Protein AF-A0A087SVL5-F1 (afdb_monomer_lite)

Foldseek 3Di:
DDPDDDDPDDDDDDDLVCLLVVVVVCVVVPVPQAEDEAEDQDDDPSVVSNCCNCVPVPVHHYHYDYVVCVVPPDPVNVVVSVCVSQVSSVHDPDDDDPVPDDPVNVDD

Radius of gyration: 16.78 Å; chains: 1; bounding box: 42×40×39 Å

Sequence (108 aa):
MPICGQPCFCKYATSADQVESMFRYLMNQFNDLQLIIVVLPGKTTVYAEVKRVGDTVLGIATQCVQAKNVNKTSPQTLSNLCLKINVKLGGINSILVPSIRAKVCNEP

InterPro domains:
  IPR003165 Piwi domain [PF02171] (35-103)
  IPR003165 Piwi domain [PS50822] (35-96)
  IPR012337 Ribonuclease H-like superfamily [SSF53098] (23-97)

Organism: Stegodyphus mimosarum (NCBI:txid407821)

Secondary structure (DSSP, 8-state):
----SS-S-------TTHHHHHHHHHHHH-TT---EEEEESSS-THHHHHHHIIIIII---EEEEEHHHHHS--HHHHHHHHHHHHHHTT-------GGG--GGGG--

pLDDT: mean 90.42, std 9.47, range [52.84, 97.19]

Structure (mmCIF, N/CA/C/O backbone):
data_AF-A0A087SVL5-F1
#
_entry.id   AF-A0A087SVL5-F1
#
loop_
_atom_site.group_PDB
_atom_site.id
_atom_site.type_symbol
_atom_site.label_atom_id
_atom_site.label_alt_id
_atom_site.label_comp_id
_atom_site.label_asym_id
_atom_site.label_entity_id
_atom_site.label_seq_id
_atom_site.pdbx_PDB_ins_code
_atom_site.Cartn_x
_atom_site.Cartn_y
_atom_site.Cartn_z
_atom_site.occupancy
_atom_site.B_iso_or_equiv
_atom_site.auth_seq_id
_atom_site.auth_comp_id
_atom_site.auth_asym_id
_atom_site.auth_atom_id
_atom_site.pdbx_PDB_model_num
ATOM 1 N N . MET A 1 1 ? 0.770 -4.704 -13.762 1.00 52.84 1 MET A N 1
ATOM 2 C CA . MET A 1 1 ? -0.533 -4.014 -13.863 1.00 52.84 1 MET A CA 1
ATOM 3 C C . MET A 1 1 ? -0.304 -2.558 -13.470 1.00 52.84 1 MET A C 1
ATOM 5 O O . MET A 1 1 ? 0.285 -2.353 -12.413 1.00 52.84 1 MET A O 1
ATOM 9 N N . PRO A 1 2 ? -0.608 -1.564 -14.321 1.00 61.53 2 PRO A N 1
ATOM 10 C CA . PRO A 1 2 ? -0.413 -0.161 -13.959 1.00 61.53 2 PRO A CA 1
ATOM 11 C C . PRO A 1 2 ? -1.401 0.250 -12.858 1.00 61.53 2 PRO A C 1
ATOM 13 O O . PRO A 1 2 ? -2.555 -0.169 -12.876 1.00 61.53 2 PRO A O 1
ATOM 16 N N . ILE A 1 3 ? -0.949 1.069 -11.903 1.00 67.38 3 ILE A N 1
ATOM 17 C CA . ILE A 1 3 ? -1.845 1.724 -10.942 1.00 67.38 3 ILE A CA 1
ATOM 18 C C . ILE A 1 3 ? -2.613 2.788 -11.728 1.00 67.38 3 ILE A C 1
ATOM 20 O O . ILE A 1 3 ? -2.031 3.793 -12.139 1.00 67.38 3 ILE A O 1
ATOM 24 N N . CYS A 1 4 ? -3.896 2.546 -11.981 1.00 63.06 4 CYS A N 1
ATOM 25 C CA . CYS A 1 4 ? -4.747 3.438 -12.759 1.00 63.06 4 CYS A CA 1
ATOM 26 C C . CYS A 1 4 ? -5.833 4.048 -11.870 1.00 63.06 4 CYS A C 1
ATOM 28 O O . CYS A 1 4 ? -6.600 3.325 -11.244 1.00 63.06 4 CYS A O 1
ATOM 30 N N . GLY A 1 5 ? -5.930 5.379 -11.872 1.00 82.38 5 GLY A N 1
ATOM 31 C CA . GLY A 1 5 ? -7.038 6.109 -11.255 1.00 82.38 5 GLY A CA 1
ATOM 32 C C . GLY A 1 5 ? -6.773 6.652 -9.849 1.00 82.38 5 GLY A C 1
ATOM 33 O O . GLY A 1 5 ? -5.651 6.659 -9.345 1.00 82.38 5 GLY A O 1
ATOM 34 N N . GLN A 1 6 ? -7.842 7.183 -9.256 1.00 88.12 6 GLN A N 1
ATOM 35 C CA . GLN A 1 6 ? -7.884 7.680 -7.879 1.00 88.12 6 GLN A CA 1
ATOM 36 C C . GLN A 1 6 ? -8.018 6.507 -6.892 1.00 88.12 6 GLN A C 1
ATOM 38 O O . GLN A 1 6 ? -8.502 5.442 -7.282 1.00 88.12 6 GLN A O 1
ATOM 43 N N . PRO A 1 7 ? -7.627 6.671 -5.614 1.00 92.56 7 PRO A N 1
ATOM 44 C CA . PRO A 1 7 ? -7.867 5.640 -4.613 1.00 92.56 7 PRO A CA 1
ATOM 45 C C . PRO A 1 7 ? -9.370 5.371 -4.463 1.00 92.56 7 PRO A C 1
ATOM 47 O O . PRO A 1 7 ? -10.171 6.302 -4.404 1.00 92.56 7 PRO A O 1
ATOM 50 N N . CYS A 1 8 ? -9.749 4.098 -4.335 1.00 92.69 8 CYS A N 1
ATOM 51 C CA . CYS A 1 8 ? -11.133 3.696 -4.063 1.00 92.69 8 CYS A CA 1
ATOM 52 C C . CYS A 1 8 ? -11.623 4.130 -2.668 1.00 92.69 8 CYS A C 1
ATOM 54 O O . CYS A 1 8 ? -12.826 4.207 -2.428 1.00 92.69 8 CYS A O 1
ATOM 56 N N . PHE A 1 9 ? -10.699 4.442 -1.753 1.00 94.81 9 PHE A N 1
ATOM 57 C CA . PHE A 1 9 ? -10.995 4.917 -0.407 1.00 94.81 9 PHE A CA 1
ATOM 58 C C . PHE A 1 9 ? -9.870 5.808 0.134 1.00 94.81 9 PHE A C 1
ATOM 60 O O . PHE A 1 9 ? -8.689 5.500 -0.024 1.00 94.81 9 PHE A O 1
ATOM 67 N N . CYS A 1 10 ? -10.230 6.891 0.829 1.00 94.94 10 CYS A N 1
ATOM 68 C CA . CYS A 1 10 ? -9.288 7.758 1.537 1.00 94.94 10 CYS A CA 1
ATOM 69 C C . CYS A 1 10 ? -9.937 8.300 2.817 1.00 94.94 10 CYS A C 1
ATOM 71 O O . CYS A 1 10 ? -10.988 8.938 2.760 1.00 94.94 10 CYS A O 1
ATOM 73 N N . LYS A 1 11 ? -9.327 8.041 3.981 1.00 95.00 11 LYS A N 1
ATOM 74 C CA . LYS A 1 11 ? -9.835 8.501 5.280 1.00 95.00 11 LYS A CA 1
ATOM 75 C C . LYS A 1 11 ? -8.694 8.725 6.267 1.00 95.00 11 LYS A C 1
ATOM 77 O O . LYS A 1 11 ? -7.685 8.024 6.229 1.00 95.00 11 LYS A O 1
ATOM 82 N N . TYR A 1 12 ? -8.881 9.684 7.168 1.00 93.25 12 TYR A N 1
ATOM 83 C CA . TYR A 1 12 ? -7.990 9.887 8.305 1.00 93.25 12 TYR A CA 1
ATOM 84 C C . TYR A 1 12 ? -8.313 8.901 9.433 1.00 93.25 12 TYR A C 1
ATOM 86 O O . TYR A 1 12 ? -9.479 8.616 9.708 1.00 93.25 12 TYR A O 1
ATOM 94 N N . ALA A 1 13 ? -7.268 8.417 10.096 1.00 89.69 13 ALA A N 1
ATOM 95 C CA . ALA A 1 13 ? -7.339 7.596 11.300 1.00 89.69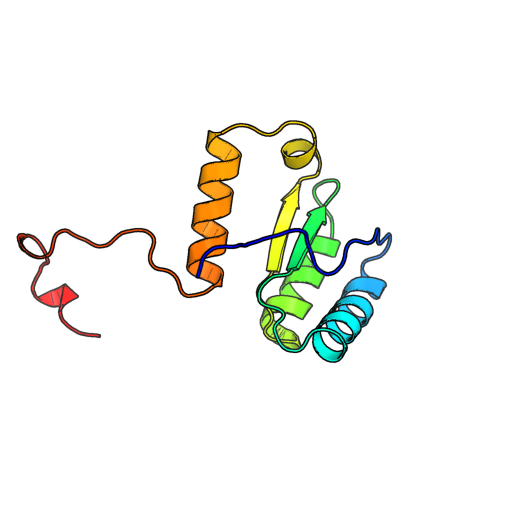 13 ALA A CA 1
ATOM 96 C C . ALA A 1 13 ? -6.417 8.200 12.363 1.00 89.69 13 ALA A C 1
ATOM 98 O O . ALA A 1 13 ? -5.384 8.784 12.024 1.00 89.69 13 ALA A O 1
ATOM 99 N N . THR A 1 14 ? -6.791 8.077 13.634 1.00 83.62 14 THR A N 1
ATOM 100 C CA . THR A 1 14 ? -6.080 8.736 14.743 1.00 83.62 14 THR A CA 1
ATOM 101 C C . THR A 1 14 ? -5.436 7.759 15.720 1.00 83.62 14 THR A C 1
ATOM 103 O O . THR A 1 14 ? -4.461 8.136 16.369 1.00 83.62 14 THR A O 1
ATOM 106 N N . SER A 1 15 ? -5.917 6.515 15.810 1.00 82.25 15 SER A N 1
ATOM 107 C CA . SER A 1 15 ? -5.400 5.513 16.751 1.00 82.25 15 SER A CA 1
ATOM 108 C C . SER A 1 15 ? -4.969 4.212 16.070 1.00 82.25 15 SER A C 1
ATOM 110 O O . SER A 1 15 ? -5.471 3.840 15.009 1.00 82.25 15 SER A O 1
ATOM 112 N N . ALA A 1 16 ? -4.022 3.507 16.701 1.00 86.00 16 ALA A N 1
ATOM 113 C CA . ALA A 1 16 ? -3.555 2.199 16.241 1.00 86.00 16 ALA A CA 1
ATOM 114 C C . ALA A 1 16 ? -4.674 1.144 16.283 1.00 86.00 16 ALA A C 1
ATOM 116 O O . ALA A 1 16 ? -4.761 0.309 15.389 1.00 86.00 16 ALA A O 1
ATOM 117 N N . ASP A 1 17 ? -5.582 1.247 17.257 1.00 90.12 17 ASP A N 1
ATOM 118 C CA . ASP A 1 17 ? -6.687 0.300 17.459 1.00 90.12 17 ASP A CA 1
ATOM 119 C C . ASP A 1 17 ? -7.674 0.274 16.277 1.00 90.12 17 ASP A C 1
ATOM 121 O O . ASP A 1 17 ? -8.394 -0.699 16.057 1.00 90.12 17 ASP A O 1
ATOM 125 N N . GLN A 1 18 ? -7.700 1.341 15.471 1.00 91.12 18 GLN A N 1
ATOM 126 C CA . GLN A 1 18 ? -8.552 1.440 14.285 1.00 91.12 18 GLN A CA 1
ATOM 127 C C . GLN A 1 18 ? -7.978 0.716 13.061 1.00 91.12 18 GLN A C 1
ATOM 129 O O . GLN A 1 18 ? -8.723 0.479 12.111 1.00 91.12 18 GLN A O 1
ATOM 134 N N . VAL A 1 19 ? -6.686 0.367 13.055 1.00 93.56 19 VAL A N 1
ATOM 135 C CA . VAL A 1 19 ? -5.999 -0.184 11.874 1.00 93.56 19 VAL A CA 1
ATOM 136 C C . VAL A 1 19 ? -6.636 -1.497 11.430 1.00 93.56 19 VAL A C 1
ATOM 138 O O . VAL A 1 19 ? -7.020 -1.628 10.268 1.00 93.56 19 VAL A O 1
ATOM 141 N N . GLU A 1 20 ? -6.807 -2.446 12.353 1.00 94.81 20 GLU A N 1
ATOM 142 C CA . GLU A 1 20 ? -7.372 -3.758 12.025 1.00 94.81 20 GLU A CA 1
ATOM 143 C C . GLU A 1 20 ? -8.818 -3.649 11.535 1.00 94.81 20 GLU A C 1
ATOM 145 O O . GLU A 1 20 ? -9.163 -4.181 10.479 1.00 94.81 20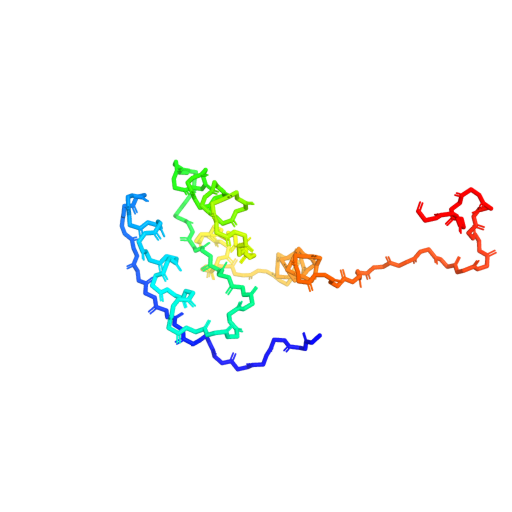 GLU A O 1
ATOM 150 N N . SER A 1 21 ? -9.646 -2.895 12.259 1.00 95.06 21 SER A N 1
ATOM 151 C CA . SER A 1 21 ? -11.050 -2.680 11.895 1.00 95.06 21 SER A CA 1
ATOM 152 C C . SER A 1 21 ? -11.184 -2.027 10.516 1.00 95.06 21 SER A C 1
ATOM 154 O O . SER A 1 21 ? -12.016 -2.438 9.707 1.00 95.06 21 SER A O 1
ATOM 156 N N . MET A 1 22 ? -10.335 -1.038 10.215 1.00 95.62 22 MET A N 1
ATOM 157 C CA . MET A 1 22 ? -10.336 -0.352 8.925 1.00 95.62 22 MET A CA 1
ATOM 158 C C . MET A 1 22 ? -9.890 -1.274 7.792 1.00 95.62 22 MET A C 1
ATOM 160 O O . MET A 1 22 ? -10.521 -1.281 6.741 1.00 95.62 22 MET A O 1
ATOM 164 N N . PHE A 1 23 ? -8.847 -2.080 7.987 1.00 96.25 23 PHE A N 1
ATOM 165 C CA . PHE A 1 23 ? -8.375 -2.982 6.937 1.00 96.25 23 PHE A CA 1
ATOM 166 C C . PHE A 1 23 ? -9.391 -4.086 6.642 1.00 96.25 23 PHE A C 1
ATOM 168 O O . PHE A 1 23 ? -9.647 -4.372 5.475 1.00 96.25 23 PHE A O 1
ATOM 175 N N . ARG A 1 24 ? -10.032 -4.648 7.675 1.00 96.06 24 ARG A N 1
ATOM 176 C CA . ARG A 1 24 ? -11.127 -5.615 7.501 1.00 96.06 24 ARG A CA 1
ATOM 177 C C . ARG A 1 24 ? -12.289 -5.014 6.716 1.00 96.06 24 ARG A C 1
ATOM 179 O O . ARG A 1 24 ? -12.800 -5.651 5.803 1.00 96.06 24 ARG A O 1
ATOM 186 N N . TYR A 1 25 ? -12.676 -3.778 7.037 1.00 96.25 25 TYR A N 1
ATOM 187 C CA . TYR A 1 25 ? -13.688 -3.056 6.269 1.00 96.25 25 TYR A CA 1
ATOM 188 C C . TYR A 1 25 ? -13.276 -2.907 4.798 1.00 96.25 25 TYR A C 1
ATOM 190 O O . TYR A 1 25 ? -14.059 -3.245 3.916 1.00 96.25 25 TYR A O 1
ATOM 198 N N . LEU A 1 26 ? -12.043 -2.469 4.525 1.00 96.06 26 LEU A N 1
ATOM 199 C CA . LEU A 1 26 ? -11.553 -2.291 3.157 1.00 96.06 26 LEU A CA 1
ATOM 200 C C . LEU A 1 26 ? -11.570 -3.595 2.356 1.00 96.06 26 LEU A C 1
ATOM 202 O O . LEU A 1 26 ? -12.052 -3.597 1.230 1.00 96.06 26 LEU A O 1
ATOM 206 N N . MET A 1 27 ? -11.105 -4.701 2.937 1.00 94.19 27 MET A N 1
ATOM 207 C CA . MET A 1 27 ? -11.104 -6.000 2.255 1.00 94.19 27 MET A CA 1
ATOM 208 C C . MET A 1 27 ? -12.511 -6.539 1.992 1.00 94.19 27 MET A C 1
ATOM 210 O O . MET A 1 27 ? -12.736 -7.166 0.965 1.00 94.19 27 MET A O 1
ATOM 214 N N . ASN A 1 28 ? -13.464 -6.273 2.888 1.00 95.31 28 ASN A N 1
ATOM 215 C CA . ASN A 1 28 ? -14.850 -6.706 2.706 1.00 95.31 28 ASN A CA 1
ATOM 216 C C . ASN A 1 28 ? -15.623 -5.839 1.703 1.00 95.31 28 ASN A C 1
ATOM 218 O O . ASN A 1 28 ? -16.616 -6.293 1.144 1.00 95.31 28 ASN A O 1
ATOM 222 N N . GLN A 1 29 ? -15.244 -4.570 1.535 1.00 96.44 29 GLN A N 1
ATOM 223 C CA . GLN A 1 29 ? -15.920 -3.651 0.614 1.00 96.44 29 GLN A CA 1
ATOM 224 C C . GLN A 1 29 ? -15.304 -3.644 -0.786 1.00 96.44 29 GLN A C 1
ATOM 226 O O . GLN A 1 29 ? -16.015 -3.409 -1.760 1.00 96.44 29 GLN A O 1
ATOM 231 N N . PHE A 1 30 ? -13.997 -3.884 -0.895 1.00 94.50 30 PHE A N 1
ATOM 232 C CA . PHE A 1 30 ? -13.252 -3.800 -2.147 1.00 94.50 30 PHE A CA 1
ATOM 233 C C . PHE A 1 30 ? -12.580 -5.144 -2.447 1.00 94.50 30 PHE A C 1
ATOM 235 O O . PHE A 1 30 ? -11.450 -5.389 -2.031 1.00 94.50 30 PHE A O 1
ATOM 242 N N . ASN A 1 31 ? -13.271 -6.002 -3.203 1.00 89.88 31 ASN A N 1
ATOM 243 C CA . ASN A 1 31 ? -12.797 -7.355 -3.532 1.00 89.88 31 ASN A CA 1
ATOM 244 C C . ASN A 1 31 ? -11.482 -7.366 -4.332 1.00 89.88 31 ASN A C 1
ATOM 246 O O . ASN A 1 31 ? -10.678 -8.279 -4.173 1.00 89.88 31 ASN A O 1
ATOM 250 N N . ASP A 1 32 ? -11.239 -6.334 -5.144 1.00 90.31 32 ASP A N 1
ATOM 251 C CA . ASP A 1 32 ? -10.030 -6.190 -5.966 1.00 90.31 32 ASP A CA 1
ATOM 252 C C . ASP A 1 32 ? -8.976 -5.277 -5.311 1.00 90.31 32 ASP A C 1
ATOM 254 O O . ASP A 1 32 ? -8.164 -4.646 -5.991 1.00 90.31 32 ASP A O 1
ATOM 258 N N . LEU A 1 33 ? -8.996 -5.139 -3.980 1.00 93.19 33 LEU A N 1
ATOM 259 C CA . LEU A 1 33 ? -8.031 -4.304 -3.269 1.00 93.19 33 LEU A CA 1
ATOM 260 C C . LEU A 1 33 ? -6.616 -4.883 -3.389 1.00 93.19 33 LEU A C 1
ATOM 262 O O . LEU A 1 33 ? -6.311 -5.943 -2.853 1.00 93.19 33 LEU A O 1
ATOM 266 N N . GLN A 1 34 ? -5.726 -4.139 -4.044 1.00 93.31 34 GLN A N 1
ATOM 267 C CA . GLN A 1 34 ? -4.343 -4.576 -4.266 1.00 93.31 34 GLN A CA 1
ATOM 268 C C . GLN A 1 34 ? -3.353 -3.986 -3.261 1.00 93.31 34 GLN A C 1
ATOM 270 O O . GLN A 1 34 ? -2.347 -4.612 -2.946 1.00 93.31 34 GLN A O 1
ATOM 275 N N . LEU A 1 35 ? -3.589 -2.759 -2.791 1.00 95.00 35 LEU A N 1
ATOM 276 C CA . LEU A 1 35 ? -2.617 -2.008 -2.001 1.00 95.00 35 LEU A CA 1
ATOM 277 C C . LEU A 1 35 ? -3.306 -1.045 -1.039 1.00 95.00 35 LEU A C 1
ATOM 279 O O . LEU A 1 35 ? -4.183 -0.283 -1.437 1.00 95.00 35 LEU A O 1
ATOM 283 N N . ILE A 1 36 ? -2.810 -0.992 0.196 1.00 96.31 36 ILE A N 1
ATOM 284 C CA . ILE A 1 36 ? -3.151 0.055 1.160 1.00 96.31 36 ILE A CA 1
ATOM 285 C C . ILE A 1 36 ? -1.932 0.956 1.374 1.00 96.31 36 ILE A C 1
ATOM 287 O O . ILE A 1 36 ? -0.875 0.504 1.828 1.00 96.31 36 ILE A O 1
ATOM 291 N N . ILE A 1 37 ? -2.069 2.249 1.076 1.00 96.06 37 ILE A N 1
ATOM 292 C CA . ILE A 1 37 ? -1.043 3.255 1.379 1.00 96.06 37 ILE A CA 1
ATOM 293 C C . ILE A 1 37 ? -1.381 3.916 2.713 1.00 96.06 37 ILE A C 1
ATOM 295 O O . ILE A 1 37 ? -2.457 4.485 2.871 1.00 96.06 37 ILE A O 1
ATOM 299 N N . VAL A 1 38 ? -0.448 3.872 3.665 1.00 96.38 38 VAL A N 1
ATOM 300 C CA . VAL A 1 38 ? -0.638 4.454 5.001 1.00 96.38 38 VAL A CA 1
ATOM 301 C C . VAL A 1 38 ? 0.300 5.636 5.196 1.00 96.38 38 VAL A C 1
ATOM 303 O O . VAL A 1 38 ? 1.523 5.486 5.153 1.00 96.38 38 VAL A O 1
ATOM 306 N N . VAL A 1 39 ? -0.261 6.818 5.444 1.00 96.06 39 VAL A N 1
ATOM 307 C CA . VAL A 1 39 ? 0.521 8.021 5.747 1.00 96.06 39 VAL A CA 1
ATOM 308 C C . VAL A 1 39 ? 0.712 8.136 7.255 1.00 96.06 39 VAL A C 1
ATOM 310 O O . VAL A 1 39 ? -0.253 8.203 8.009 1.00 96.06 39 VAL A O 1
ATOM 313 N N . LEU A 1 40 ? 1.966 8.164 7.701 1.00 95.00 40 LEU A N 1
ATOM 314 C CA . LEU A 1 40 ? 2.331 8.225 9.116 1.00 95.00 40 LEU A CA 1
ATOM 315 C C . LEU A 1 40 ? 2.932 9.592 9.461 1.00 95.00 40 LEU A C 1
ATOM 317 O O . LEU A 1 40 ? 3.798 10.066 8.722 1.00 95.00 40 LEU A O 1
ATOM 321 N N . PRO A 1 41 ? 2.579 10.211 10.602 1.00 93.19 41 PRO A N 1
ATOM 322 C CA . PRO A 1 41 ? 3.104 11.528 10.975 1.00 93.19 41 PRO A CA 1
ATOM 323 C C . PRO A 1 41 ? 4.607 11.506 11.314 1.00 93.19 41 PRO A C 1
ATOM 325 O O . PRO A 1 41 ? 5.271 12.537 11.265 1.00 93.19 41 PRO A O 1
ATOM 328 N N . GLY A 1 42 ? 5.176 10.334 11.612 1.00 91.06 42 GLY A N 1
ATOM 329 C CA . GLY A 1 42 ? 6.583 10.175 11.974 1.00 91.06 42 GLY A CA 1
ATOM 330 C C . GLY A 1 42 ? 6.892 8.765 12.475 1.00 91.06 42 GLY A C 1
ATOM 331 O O . GLY A 1 42 ? 6.290 7.791 12.016 1.00 91.06 42 GLY A O 1
ATOM 332 N N . LYS A 1 43 ? 7.829 8.649 13.426 1.00 86.88 43 LYS A N 1
ATOM 333 C CA . LYS A 1 43 ? 8.061 7.397 14.163 1.00 86.88 43 LYS A CA 1
ATOM 334 C C . LYS A 1 43 ? 6.891 7.179 15.124 1.00 86.88 43 LYS A C 1
ATOM 336 O O . LYS A 1 43 ? 6.691 7.981 16.026 1.00 86.88 43 LYS A O 1
ATOM 341 N N . THR A 1 44 ? 6.112 6.127 14.899 1.00 88.88 44 THR A N 1
ATOM 342 C CA . THR A 1 44 ? 4.915 5.808 15.689 1.00 88.88 44 THR A CA 1
ATOM 343 C C . THR A 1 44 ? 4.802 4.299 15.875 1.00 88.88 44 THR A C 1
ATOM 345 O O . THR A 1 44 ? 5.286 3.533 15.037 1.00 88.88 44 THR A O 1
ATOM 348 N N . THR A 1 45 ? 4.129 3.872 16.942 1.00 87.88 45 THR A N 1
ATOM 349 C CA . THR A 1 45 ? 3.772 2.461 17.172 1.00 87.88 45 THR A CA 1
ATOM 350 C C . THR A 1 45 ? 2.785 1.936 16.125 1.00 87.88 45 THR A C 1
ATOM 352 O O . THR A 1 45 ? 2.801 0.748 15.816 1.00 87.88 45 THR A O 1
ATOM 355 N N . VAL A 1 46 ? 2.013 2.827 15.488 1.00 92.62 46 VAL A N 1
ATOM 356 C CA . VAL A 1 46 ? 1.073 2.509 14.397 1.00 92.62 46 VAL A CA 1
ATOM 357 C C . VAL A 1 46 ? 1.765 1.787 13.238 1.00 92.62 46 VAL A C 1
ATOM 359 O O . VAL A 1 46 ? 1.164 0.918 12.618 1.00 92.62 46 VAL A O 1
ATOM 362 N N . TYR A 1 47 ? 3.039 2.088 12.954 1.00 94.06 47 TYR A N 1
ATOM 363 C CA . TYR A 1 47 ? 3.780 1.379 11.905 1.00 94.06 47 TYR A CA 1
ATOM 364 C C . TYR A 1 47 ? 3.849 -0.131 12.162 1.00 94.06 47 TYR A C 1
ATOM 366 O O . TYR A 1 47 ? 3.630 -0.915 11.239 1.00 94.06 47 TYR A O 1
ATOM 374 N N . ALA A 1 48 ? 4.154 -0.528 13.401 1.00 94.06 48 ALA A N 1
ATOM 375 C CA . ALA A 1 48 ? 4.257 -1.934 13.771 1.00 94.06 48 ALA A CA 1
ATOM 376 C C . ALA A 1 48 ? 2.898 -2.627 13.644 1.00 94.06 48 ALA A C 1
ATOM 378 O O . ALA A 1 48 ? 2.825 -3.730 13.112 1.00 94.06 48 ALA A O 1
ATOM 379 N N . GLU A 1 49 ? 1.826 -1.941 14.038 1.00 95.06 49 GLU A N 1
ATOM 380 C CA . GLU A 1 49 ? 0.471 -2.480 13.954 1.00 95.06 49 GLU A CA 1
ATOM 381 C C . GLU A 1 49 ? -0.009 -2.639 12.507 1.00 95.06 49 GLU A C 1
ATOM 383 O O . GLU A 1 49 ? -0.508 -3.695 12.132 1.00 95.06 49 GLU A O 1
ATOM 388 N N . VAL A 1 50 ? 0.242 -1.649 11.645 1.00 95.94 50 VAL A N 1
ATOM 389 C CA . VAL A 1 50 ? -0.028 -1.746 10.199 1.00 95.94 50 VAL A CA 1
ATOM 390 C C . VAL A 1 50 ? 0.706 -2.928 9.577 1.00 95.94 50 VAL A C 1
ATOM 392 O O . VAL A 1 50 ? 0.143 -3.641 8.749 1.00 95.94 50 VAL A O 1
ATOM 395 N N . LYS A 1 51 ? 1.967 -3.134 9.967 1.00 95.25 51 LYS A N 1
ATOM 396 C CA . LYS A 1 51 ? 2.792 -4.234 9.467 1.00 95.25 51 LYS A CA 1
ATOM 397 C C . LYS A 1 51 ? 2.295 -5.586 9.966 1.00 95.25 51 LYS A C 1
ATOM 399 O O . LYS A 1 51 ? 2.161 -6.494 9.158 1.00 95.25 51 LYS A O 1
ATOM 404 N N . ARG A 1 52 ? 1.950 -5.697 11.25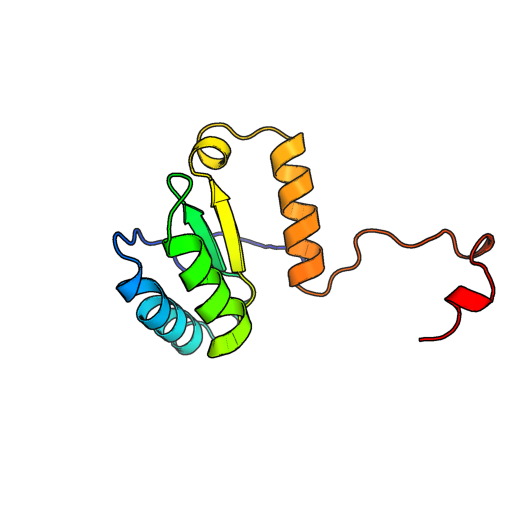0 1.00 95.94 52 ARG A N 1
ATOM 405 C CA . ARG A 1 52 ? 1.339 -6.895 11.835 1.00 95.94 52 ARG A CA 1
ATOM 406 C C . ARG A 1 52 ? 0.034 -7.238 11.114 1.00 95.94 52 ARG A C 1
ATOM 408 O O . ARG A 1 52 ? -0.093 -8.307 10.537 1.00 95.94 52 ARG A O 1
ATOM 415 N N . VAL A 1 53 ? -0.921 -6.313 11.079 1.00 96.38 53 VAL A N 1
ATOM 416 C CA . VAL A 1 53 ? -2.238 -6.562 10.480 1.00 96.38 53 VAL A CA 1
ATOM 417 C C . VAL A 1 53 ? -2.129 -6.868 8.984 1.00 96.38 53 VAL A C 1
ATOM 419 O O . VAL A 1 53 ? -2.722 -7.837 8.515 1.00 96.38 53 VAL A O 1
ATOM 422 N N . GLY A 1 54 ? -1.369 -6.063 8.239 1.00 96.06 54 GLY A N 1
ATOM 423 C CA . GLY A 1 54 ? -1.216 -6.226 6.795 1.00 96.06 54 GLY A CA 1
ATOM 424 C C . GLY A 1 54 ? -0.478 -7.506 6.418 1.00 96.06 54 GLY A C 1
ATOM 425 O O . GLY A 1 54 ? -1.002 -8.301 5.644 1.00 96.06 54 GLY A O 1
ATOM 426 N N . ASP A 1 55 ? 0.708 -7.722 6.988 1.00 95.12 55 ASP A N 1
ATOM 427 C CA . ASP A 1 55 ? 1.610 -8.783 6.539 1.00 95.12 55 ASP A CA 1
ATOM 428 C C . ASP A 1 55 ? 1.285 -10.143 7.202 1.00 95.12 55 ASP A C 1
ATOM 430 O O . ASP A 1 55 ? 1.563 -11.175 6.598 1.00 95.12 55 ASP A O 1
ATOM 434 N N . THR A 1 56 ? 0.687 -10.178 8.409 1.00 95.56 56 THR A N 1
ATOM 435 C CA . THR A 1 56 ? 0.426 -11.443 9.135 1.00 95.56 56 THR A CA 1
ATOM 436 C C . THR A 1 56 ? -1.045 -11.783 9.353 1.00 95.56 56 THR A C 1
ATOM 438 O O . THR A 1 56 ? -1.401 -12.953 9.259 1.00 95.56 56 THR A O 1
ATOM 441 N N . VAL A 1 57 ? -1.914 -10.811 9.652 1.00 94.69 57 VAL A N 1
ATOM 442 C CA . VAL A 1 57 ? -3.319 -11.107 10.008 1.00 94.69 57 VAL A CA 1
ATOM 443 C C . VAL A 1 57 ? -4.205 -11.244 8.773 1.00 94.69 57 VAL A C 1
ATOM 445 O O . VAL A 1 57 ? -5.043 -12.140 8.715 1.00 94.69 57 VAL A O 1
ATOM 448 N N . LEU A 1 58 ? -4.056 -10.330 7.812 1.00 94.38 58 LEU A N 1
ATOM 449 C CA . LEU A 1 58 ? -4.962 -10.203 6.669 1.00 94.38 58 LEU A CA 1
ATOM 450 C C . LEU A 1 58 ? -4.306 -10.528 5.322 1.00 94.38 58 LEU A C 1
ATOM 452 O O . LEU A 1 58 ? -5.016 -10.790 4.357 1.00 94.38 58 LEU A O 1
ATOM 456 N N . GLY A 1 59 ? -2.973 -10.511 5.245 1.00 93.81 59 GLY A N 1
ATOM 457 C CA . GLY A 1 59 ? -2.238 -10.828 4.019 1.00 93.81 59 GLY A CA 1
ATOM 458 C C . GLY A 1 59 ? -2.432 -9.805 2.893 1.00 93.81 59 GLY A C 1
ATOM 459 O O . GLY A 1 59 ? -2.403 -10.175 1.723 1.00 93.81 59 GLY A O 1
ATOM 460 N N . ILE A 1 60 ? -2.642 -8.527 3.227 1.00 95.00 60 ILE A N 1
ATOM 461 C CA . ILE A 1 60 ? -2.834 -7.441 2.256 1.00 95.00 60 ILE A CA 1
ATOM 462 C C . ILE A 1 60 ? -1.569 -6.589 2.129 1.00 95.00 60 ILE A C 1
ATOM 464 O O . ILE A 1 60 ? -0.952 -6.191 3.122 1.00 95.00 60 ILE A O 1
ATOM 468 N N . ALA A 1 61 ? -1.184 -6.254 0.895 1.00 95.50 61 ALA A N 1
ATOM 469 C CA . ALA A 1 61 ? -0.004 -5.437 0.657 1.00 95.50 61 ALA A CA 1
ATOM 470 C C . ALA A 1 61 ? -0.184 -4.021 1.231 1.00 95.50 61 ALA A C 1
ATOM 472 O O . ALA A 1 61 ? -1.127 -3.295 0.910 1.00 95.50 61 ALA A O 1
ATOM 473 N N . THR A 1 62 ? 0.775 -3.595 2.056 1.00 97.19 62 THR A N 1
ATOM 474 C CA . THR A 1 62 ? 0.766 -2.274 2.702 1.00 97.19 62 THR A CA 1
ATOM 475 C C . THR A 1 62 ? 2.022 -1.472 2.380 1.00 97.19 62 THR A C 1
ATOM 477 O O . THR A 1 62 ? 3.154 -1.962 2.497 1.00 97.19 62 THR A O 1
ATOM 480 N N . GLN A 1 63 ? 1.865 -0.192 2.042 1.00 96.75 63 GLN A N 1
ATOM 481 C CA . GLN A 1 63 ? 2.967 0.745 1.824 1.00 96.75 63 GLN A CA 1
ATOM 482 C C . GLN A 1 63 ? 2.848 1.975 2.728 1.00 96.75 63 GLN A C 1
ATOM 484 O O . GLN A 1 63 ? 2.060 2.881 2.480 1.00 96.75 63 GLN A O 1
ATOM 489 N N . CYS A 1 64 ? 3.697 2.045 3.753 1.00 96.12 64 CYS A N 1
ATOM 490 C CA . CYS A 1 64 ? 3.754 3.204 4.640 1.00 96.12 64 CYS A CA 1
ATOM 491 C C . CYS A 1 64 ? 4.612 4.330 4.039 1.00 96.12 64 CYS A C 1
ATOM 493 O O . CYS A 1 64 ? 5.681 4.069 3.477 1.00 96.12 64 CYS A O 1
ATOM 495 N N . VAL A 1 65 ? 4.189 5.582 4.203 1.00 96.31 65 VAL A N 1
ATOM 496 C CA . VAL A 1 65 ? 4.928 6.786 3.794 1.00 96.31 65 VAL A CA 1
ATOM 497 C C . VAL A 1 65 ? 4.900 7.794 4.938 1.00 96.31 65 VAL A C 1
ATOM 499 O O . VAL A 1 65 ? 3.881 7.972 5.596 1.00 96.31 65 VAL A O 1
ATOM 502 N N . GLN A 1 66 ? 6.022 8.461 5.208 1.00 95.25 66 GLN A N 1
ATOM 503 C CA . GLN A 1 66 ? 6.044 9.532 6.207 1.00 95.25 66 GLN A CA 1
ATOM 504 C C . GLN A 1 66 ? 5.372 10.788 5.648 1.00 95.25 66 GLN A C 1
ATOM 506 O O . GLN A 1 66 ? 5.670 11.182 4.523 1.00 95.25 66 GLN A O 1
ATOM 511 N N . ALA A 1 67 ? 4.552 11.463 6.453 1.00 95.19 67 ALA A N 1
ATOM 512 C CA . ALA A 1 67 ? 3.831 12.679 6.078 1.00 95.19 67 ALA A CA 1
ATOM 513 C C . ALA A 1 67 ? 4.767 13.756 5.510 1.00 95.19 67 ALA A C 1
ATOM 515 O O . ALA A 1 67 ? 4.444 14.393 4.516 1.00 95.19 67 ALA A O 1
ATOM 516 N N . LYS A 1 68 ? 5.988 13.881 6.046 1.00 95.44 68 LYS A N 1
ATOM 517 C CA . LYS A 1 68 ? 7.012 14.795 5.513 1.00 95.44 68 LYS A CA 1
ATOM 518 C C . LYS A 1 68 ? 7.350 14.541 4.030 1.00 95.44 68 LYS A C 1
ATOM 520 O O . LYS A 1 68 ? 7.568 15.490 3.288 1.00 95.44 68 LYS A O 1
ATOM 525 N N . ASN A 1 69 ? 7.351 13.275 3.601 1.00 94.56 69 ASN A N 1
ATOM 526 C CA . ASN A 1 69 ? 7.641 12.867 2.223 1.00 94.56 69 ASN A CA 1
ATOM 527 C C . ASN A 1 69 ? 6.410 12.992 1.312 1.00 94.56 69 ASN A C 1
ATOM 529 O O . ASN A 1 69 ? 6.570 13.025 0.097 1.00 94.56 69 ASN A O 1
ATOM 533 N N . VAL A 1 70 ? 5.205 13.036 1.891 1.00 94.25 70 VAL A N 1
ATOM 534 C CA . VAL A 1 70 ? 3.953 13.323 1.172 1.00 94.25 70 VAL A CA 1
ATOM 535 C C . VAL A 1 70 ? 3.809 14.827 0.953 1.00 94.25 70 VAL A C 1
ATOM 537 O O . VAL A 1 70 ? 3.518 15.261 -0.152 1.00 94.25 70 VAL A O 1
ATOM 540 N N . ASN A 1 71 ? 4.085 15.626 1.986 1.00 94.38 71 ASN A N 1
ATOM 541 C CA . ASN A 1 71 ? 3.990 17.085 1.927 1.00 94.38 71 ASN A CA 1
ATOM 542 C C . ASN A 1 71 ? 5.054 17.694 1.007 1.00 94.38 71 ASN A C 1
ATOM 544 O O . ASN A 1 71 ? 4.790 18.671 0.314 1.00 94.38 71 ASN A O 1
ATOM 548 N N . LYS A 1 72 ? 6.268 17.128 1.006 1.00 94.94 72 LYS A N 1
ATOM 549 C CA . LYS A 1 72 ? 7.361 17.546 0.127 1.00 94.94 72 LYS A CA 1
ATOM 550 C C . LYS A 1 72 ? 7.920 16.344 -0.619 1.00 94.94 72 LYS A C 1
ATOM 552 O O . LYS A 1 72 ? 8.870 15.695 -0.180 1.00 94.94 72 LYS A O 1
ATOM 557 N N . THR A 1 73 ? 7.318 16.056 -1.764 1.00 94.38 73 THR A N 1
ATOM 558 C CA . THR A 1 73 ? 7.740 14.960 -2.633 1.00 94.38 73 THR A CA 1
ATOM 559 C C . THR A 1 73 ? 9.015 15.320 -3.391 1.00 94.38 73 THR A C 1
ATOM 561 O O . THR A 1 73 ? 9.136 16.428 -3.913 1.00 94.38 73 THR A O 1
ATOM 564 N N . SER A 1 74 ? 9.943 14.370 -3.522 1.00 96.31 74 SER A N 1
ATOM 565 C CA . SER A 1 74 ? 11.052 14.462 -4.480 1.00 96.31 74 SER A CA 1
ATOM 566 C C . SER A 1 74 ? 10.968 13.328 -5.506 1.00 96.31 74 SER A C 1
ATOM 568 O O . SER A 1 74 ? 10.558 12.223 -5.132 1.00 96.31 74 SER A O 1
ATOM 570 N N . PRO A 1 75 ? 11.390 13.545 -6.769 1.00 96.31 75 PRO A N 1
ATOM 571 C CA . PRO A 1 75 ? 11.373 12.500 -7.796 1.00 96.31 75 PRO A CA 1
ATOM 572 C C . PRO A 1 75 ? 12.106 11.226 -7.359 1.00 96.31 75 PRO A C 1
ATOM 574 O O . PRO A 1 75 ? 11.600 10.123 -7.544 1.00 96.31 75 PRO A O 1
ATOM 577 N N . GLN A 1 76 ? 13.246 11.372 -6.676 1.00 95.56 76 GLN A N 1
ATOM 578 C CA . GLN A 1 76 ? 13.995 10.237 -6.133 1.00 95.56 76 GLN A CA 1
ATOM 579 C C . GLN A 1 76 ? 13.198 9.459 -5.075 1.00 95.56 76 GLN A C 1
ATOM 581 O O . GLN A 1 76 ? 13.195 8.229 -5.077 1.00 95.56 76 GLN A O 1
ATOM 586 N N . THR A 1 77 ? 12.507 10.161 -4.169 1.00 94.56 77 THR A N 1
ATOM 587 C CA . THR A 1 77 ? 11.698 9.514 -3.124 1.00 94.56 77 THR A CA 1
ATOM 588 C C . THR A 1 77 ? 10.518 8.766 -3.728 1.00 94.56 77 THR A C 1
ATOM 590 O O . THR A 1 77 ? 10.240 7.641 -3.316 1.00 94.56 77 THR A O 1
ATOM 593 N N . LEU A 1 78 ? 9.852 9.364 -4.719 1.00 95.19 78 LEU A N 1
ATOM 594 C CA . LEU A 1 78 ? 8.744 8.733 -5.432 1.00 95.19 78 LEU A CA 1
ATOM 595 C C . LEU A 1 78 ? 9.214 7.513 -6.231 1.00 95.19 78 LEU A C 1
ATOM 597 O O . LEU A 1 78 ? 8.592 6.462 -6.136 1.00 95.19 78 LEU A O 1
ATOM 601 N N . SER A 1 79 ? 10.350 7.605 -6.927 1.00 96.00 79 SER A N 1
ATOM 602 C CA . SER A 1 79 ? 10.945 6.469 -7.643 1.00 96.00 79 SER A CA 1
ATOM 603 C C . SER A 1 79 ? 11.231 5.296 -6.697 1.00 96.00 79 SER A C 1
ATOM 605 O O . SER A 1 79 ? 10.750 4.182 -6.906 1.00 96.00 79 SER A O 1
ATOM 607 N N . ASN A 1 80 ? 11.894 5.564 -5.567 1.00 95.88 80 ASN A N 1
ATOM 608 C CA . ASN A 1 80 ? 12.159 4.553 -4.542 1.00 95.88 80 ASN A CA 1
ATOM 609 C C . ASN A 1 80 ? 10.872 3.955 -3.945 1.00 95.88 80 ASN A C 1
ATOM 611 O O . ASN A 1 80 ? 10.859 2.793 -3.533 1.00 95.88 80 ASN A O 1
ATOM 615 N N . LEU A 1 81 ? 9.795 4.740 -3.862 1.00 96.00 81 LEU A N 1
ATOM 616 C CA . LEU A 1 81 ? 8.494 4.270 -3.399 1.00 96.00 81 LEU A CA 1
ATOM 617 C C . LEU A 1 81 ? 7.848 3.329 -4.424 1.00 96.00 81 LEU A C 1
ATOM 619 O O . LEU A 1 81 ? 7.402 2.247 -4.046 1.00 96.00 81 LEU A O 1
ATOM 623 N N . CYS A 1 82 ? 7.866 3.691 -5.707 1.00 95.12 82 CYS A N 1
ATOM 624 C CA . CYS A 1 82 ? 7.352 2.860 -6.795 1.00 95.12 82 CYS A CA 1
ATOM 625 C C . CYS A 1 82 ? 8.087 1.518 -6.889 1.00 95.12 82 CYS A C 1
ATOM 627 O O . CYS A 1 82 ? 7.438 0.485 -7.022 1.00 95.12 82 CYS A O 1
ATOM 629 N N . LEU A 1 83 ? 9.415 1.505 -6.721 1.00 96.50 83 LEU A N 1
ATOM 630 C CA . LEU A 1 83 ? 10.202 0.266 -6.694 1.00 96.50 83 LEU A CA 1
ATOM 631 C C . LEU A 1 83 ? 9.753 -0.686 -5.575 1.00 96.50 83 LEU A C 1
ATOM 633 O O . LEU A 1 83 ? 9.709 -1.900 -5.775 1.00 96.50 83 LEU A O 1
ATOM 637 N N . LYS A 1 84 ? 9.397 -0.151 -4.400 1.00 95.81 84 LYS A N 1
ATOM 638 C CA . LYS A 1 84 ? 8.881 -0.950 -3.275 1.00 95.81 84 LYS A CA 1
ATOM 639 C C . LYS A 1 84 ? 7.468 -1.456 -3.532 1.00 95.81 84 LYS A C 1
ATOM 641 O O . LYS A 1 84 ? 7.164 -2.592 -3.186 1.00 95.81 84 LYS A O 1
ATOM 646 N N . ILE A 1 85 ? 6.613 -0.616 -4.111 1.00 95.81 85 ILE A N 1
ATOM 647 C CA . ILE A 1 85 ? 5.238 -0.991 -4.446 1.00 95.81 85 ILE A CA 1
ATOM 648 C C . ILE A 1 85 ? 5.234 -2.095 -5.505 1.00 95.81 85 ILE A C 1
ATOM 650 O O . ILE A 1 85 ? 4.532 -3.083 -5.325 1.00 95.81 85 ILE A O 1
ATOM 654 N N . ASN A 1 86 ? 6.057 -1.975 -6.550 1.00 95.12 86 ASN A N 1
ATOM 655 C CA . ASN A 1 86 ? 6.117 -2.962 -7.624 1.00 95.12 86 ASN A CA 1
ATOM 656 C C . ASN A 1 86 ? 6.416 -4.368 -7.081 1.00 95.12 86 ASN A C 1
ATOM 658 O O . ASN A 1 86 ? 5.658 -5.292 -7.348 1.00 95.12 86 ASN A O 1
ATOM 662 N N . VAL A 1 87 ? 7.437 -4.510 -6.228 1.00 95.00 87 VAL A N 1
ATOM 663 C CA . VAL A 1 87 ? 7.796 -5.808 -5.621 1.00 95.00 87 VAL A CA 1
ATOM 664 C C . VAL A 1 87 ? 6.698 -6.340 -4.696 1.00 95.00 87 VAL A C 1
ATOM 666 O O . VAL A 1 87 ? 6.424 -7.535 -4.699 1.00 95.00 87 VAL A O 1
ATOM 669 N N . LYS A 1 88 ? 6.018 -5.471 -3.935 1.00 93.44 88 LYS A N 1
ATOM 670 C CA . LYS A 1 88 ? 4.901 -5.881 -3.060 1.00 93.44 88 LYS A CA 1
ATOM 671 C C . LYS A 1 88 ? 3.693 -6.411 -3.819 1.00 93.44 88 LYS A C 1
ATOM 673 O O . LYS A 1 88 ? 2.945 -7.207 -3.270 1.00 93.44 88 LYS A O 1
ATOM 678 N N . LEU A 1 89 ? 3.511 -5.965 -5.057 1.00 93.19 89 LEU A N 1
ATOM 679 C CA . LEU A 1 89 ? 2.455 -6.433 -5.949 1.00 93.19 89 LEU A CA 1
ATOM 680 C C . LEU A 1 89 ? 2.931 -7.577 -6.864 1.00 93.19 89 LEU A C 1
ATOM 682 O O . LEU A 1 89 ? 2.277 -7.877 -7.858 1.00 93.19 89 LEU A O 1
ATOM 686 N N . GLY A 1 90 ? 4.076 -8.200 -6.553 1.00 91.44 90 GLY A N 1
ATOM 687 C CA . GLY A 1 90 ? 4.630 -9.333 -7.302 1.00 91.44 90 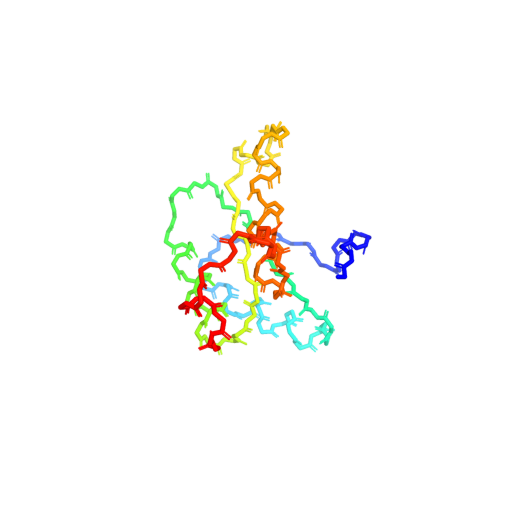GLY A CA 1
ATOM 688 C C . GLY A 1 90 ? 5.384 -8.955 -8.582 1.00 91.44 90 GLY A C 1
ATOM 689 O O . GLY A 1 90 ? 5.733 -9.826 -9.373 1.00 91.44 90 GLY A O 1
ATOM 690 N N . GLY A 1 91 ? 5.636 -7.668 -8.816 1.00 93.38 91 GLY A N 1
ATOM 691 C CA . GLY A 1 91 ? 6.400 -7.180 -9.959 1.00 93.38 91 GLY A CA 1
ATOM 692 C C . GLY A 1 91 ? 7.914 -7.348 -9.799 1.0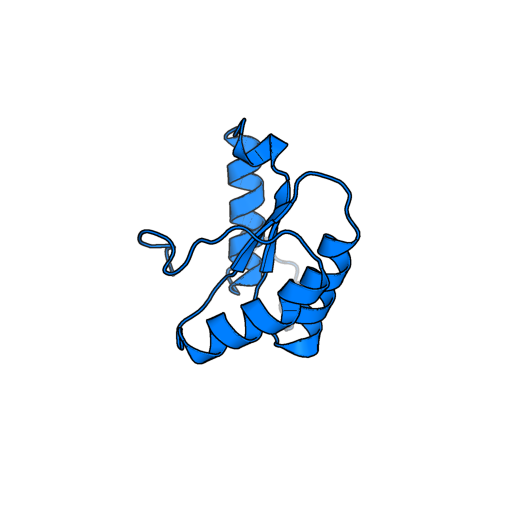0 93.38 91 GLY A C 1
ATOM 693 O O . GLY A 1 91 ? 8.458 -7.361 -8.695 1.00 93.38 91 GLY A O 1
ATOM 694 N N . ILE A 1 92 ? 8.616 -7.416 -10.931 1.00 94.06 92 ILE A N 1
ATOM 695 C CA . ILE A 1 92 ? 10.079 -7.520 -10.998 1.00 94.06 92 ILE A CA 1
ATOM 696 C C . ILE A 1 92 ? 10.637 -6.165 -11.438 1.00 94.06 92 ILE A C 1
ATOM 698 O O . ILE A 1 92 ? 10.279 -5.662 -12.500 1.00 94.06 92 ILE A O 1
ATOM 702 N N . ASN A 1 93 ? 11.504 -5.555 -10.624 1.00 93.75 93 ASN A N 1
ATOM 703 C CA . ASN A 1 93 ? 12.111 -4.256 -10.953 1.00 93.75 93 ASN A CA 1
ATOM 704 C C . ASN A 1 93 ? 13.255 -4.388 -11.957 1.00 93.75 93 ASN A C 1
ATOM 706 O O . ASN A 1 93 ? 13.444 -3.531 -12.816 1.00 93.75 93 ASN A O 1
ATOM 710 N N . SER A 1 94 ? 14.083 -5.416 -11.799 1.00 91.81 94 SER A N 1
ATOM 711 C CA . SER A 1 94 ? 15.273 -5.623 -12.615 1.00 91.81 94 SER A CA 1
ATOM 712 C C . SER A 1 94 ? 15.651 -7.096 -12.605 1.00 91.81 94 SER A C 1
ATOM 714 O O . SER A 1 94 ? 15.428 -7.793 -11.616 1.00 91.81 94 SER A O 1
ATOM 716 N N . ILE A 1 95 ? 16.241 -7.544 -13.706 1.00 89.19 95 ILE A N 1
ATOM 717 C CA . ILE A 1 95 ? 16.841 -8.868 -13.849 1.00 89.19 95 ILE A CA 1
ATOM 718 C C . ILE A 1 95 ? 18.294 -8.695 -14.272 1.00 89.19 95 ILE A C 1
ATOM 720 O O . ILE A 1 95 ? 18.651 -7.699 -14.906 1.00 89.19 95 ILE A O 1
ATOM 724 N N . LEU A 1 96 ? 19.132 -9.670 -13.932 1.00 88.12 96 LEU A N 1
ATOM 725 C CA . LEU A 1 96 ? 20.469 -9.743 -14.506 1.00 88.12 96 LEU A CA 1
ATOM 726 C C . LEU A 1 96 ? 20.357 -9.953 -16.016 1.00 88.12 96 LEU A C 1
ATOM 728 O O . LEU A 1 96 ? 19.450 -10.646 -16.485 1.00 88.12 96 LEU A O 1
ATOM 732 N N . VAL A 1 97 ? 21.293 -9.376 -16.771 1.00 88.06 97 VAL A N 1
ATOM 733 C CA . VAL A 1 97 ? 21.330 -9.577 -18.220 1.00 88.06 97 VAL A CA 1
ATOM 734 C C . VAL A 1 97 ? 21.488 -11.084 -18.490 1.00 88.06 97 VAL A C 1
ATOM 736 O O . VAL A 1 97 ? 22.412 -11.696 -17.948 1.00 88.06 97 VAL A O 1
ATOM 739 N N . PRO A 1 98 ? 20.610 -11.717 -19.294 1.00 83.56 98 PRO A N 1
ATOM 740 C CA . PRO A 1 98 ? 20.598 -13.174 -19.435 1.00 83.56 98 PRO A CA 1
ATOM 741 C C . PRO A 1 98 ? 21.935 -13.779 -19.883 1.00 83.56 98 PRO A C 1
ATOM 743 O O . PRO A 1 98 ? 22.287 -14.871 -19.450 1.00 83.56 98 PRO A O 1
ATOM 746 N N . SER A 1 99 ? 22.708 -13.055 -20.698 1.00 83.69 99 SER A N 1
ATOM 747 C CA . SER A 1 99 ? 24.004 -13.507 -21.222 1.00 83.69 99 SER A CA 1
ATOM 748 C C . SER A 1 99 ? 25.120 -13.598 -20.176 1.00 83.69 99 SER A C 1
ATOM 750 O O . SER A 1 99 ? 26.084 -14.324 -20.396 1.00 83.69 99 SER A O 1
ATOM 752 N N . ILE A 1 100 ? 25.006 -12.892 -19.046 1.00 86.12 100 ILE A N 1
ATOM 753 C CA . ILE A 1 100 ? 26.017 -12.888 -17.970 1.00 86.12 100 ILE A CA 1
ATOM 754 C C . ILE A 1 100 ? 25.565 -13.675 -16.734 1.00 86.12 100 ILE A C 1
ATOM 756 O O . ILE A 1 100 ? 26.254 -13.682 -15.714 1.00 86.12 100 ILE A O 1
ATOM 760 N N . ARG A 1 101 ? 24.387 -14.310 -16.787 1.00 80.62 101 ARG A N 1
ATOM 761 C CA . ARG A 1 101 ? 23.818 -15.042 -15.654 1.00 80.62 101 ARG A CA 1
ATOM 762 C C . ARG A 1 101 ? 24.674 -16.279 -15.377 1.00 80.62 101 ARG A C 1
ATOM 764 O O . ARG A 1 101 ? 24.792 -17.172 -16.214 1.00 80.62 101 ARG A O 1
ATOM 771 N N . ALA A 1 102 ? 25.289 -16.329 -14.196 1.00 77.81 102 ALA A N 1
ATOM 772 C CA . ALA A 1 102 ? 26.031 -17.505 -13.759 1.00 77.81 102 ALA A CA 1
ATOM 773 C C . ALA A 1 102 ? 25.096 -18.726 -13.712 1.00 77.81 102 ALA A C 1
ATOM 775 O O . ALA A 1 102 ? 23.932 -18.592 -13.333 1.00 77.81 102 ALA A O 1
ATOM 776 N N . LYS A 1 103 ? 25.603 -19.921 -14.051 1.00 73.88 103 LYS A N 1
ATOM 777 C CA . LYS A 1 103 ? 24.795 -21.159 -14.087 1.00 73.88 103 LYS A CA 1
ATOM 778 C C . LYS A 1 103 ? 24.080 -21.451 -12.762 1.00 73.88 103 LYS A C 1
ATOM 780 O O . LYS A 1 103 ? 22.976 -21.972 -12.790 1.00 73.88 103 LYS A O 1
ATOM 785 N N . VAL A 1 104 ? 24.671 -21.053 -11.631 1.00 79.94 104 VAL A N 1
ATOM 786 C CA . VAL A 1 104 ? 24.064 -21.168 -10.291 1.00 79.94 104 VAL A CA 1
ATOM 787 C C . VAL A 1 104 ? 22.752 -20.392 -10.160 1.00 79.94 104 VAL A C 1
ATOM 789 O O . VAL A 1 104 ? 21.875 -20.773 -9.403 1.00 79.94 104 VAL A O 1
ATOM 792 N N . CYS A 1 105 ? 22.581 -19.316 -10.927 1.00 67.25 105 CYS A N 1
ATOM 793 C CA . CYS A 1 105 ? 21.361 -18.528 -10.916 1.00 67.25 105 CYS A CA 1
ATOM 794 C C . CYS A 1 105 ? 20.283 -19.104 -11.847 1.00 67.25 105 CYS A C 1
ATOM 796 O O . CYS A 1 105 ? 19.271 -18.434 -12.009 1.00 67.25 105 CYS A O 1
ATOM 798 N N . ASN A 1 106 ? 20.482 -20.249 -12.512 1.00 63.62 106 ASN A N 1
ATOM 799 C CA . ASN A 1 106 ? 19.480 -20.851 -13.407 1.00 63.62 106 ASN A CA 1
ATOM 800 C C . ASN A 1 106 ? 18.506 -21.804 -12.695 1.00 63.62 106 ASN A C 1
ATOM 802 O O . ASN A 1 106 ? 17.543 -22.237 -13.324 1.00 63.62 106 ASN A O 1
ATOM 806 N N . GLU A 1 107 ? 18.743 -22.124 -11.424 1.00 58.09 107 GLU A N 1
ATOM 807 C CA . GLU A 1 107 ? 17.834 -22.942 -10.618 1.00 58.09 107 GLU A CA 1
ATOM 808 C C . GLU A 1 107 ? 16.818 -22.059 -9.866 1.00 58.09 107 GLU A C 1
ATOM 810 O O . GLU A 1 107 ? 17.134 -20.896 -9.580 1.00 58.09 107 GLU A O 1
ATO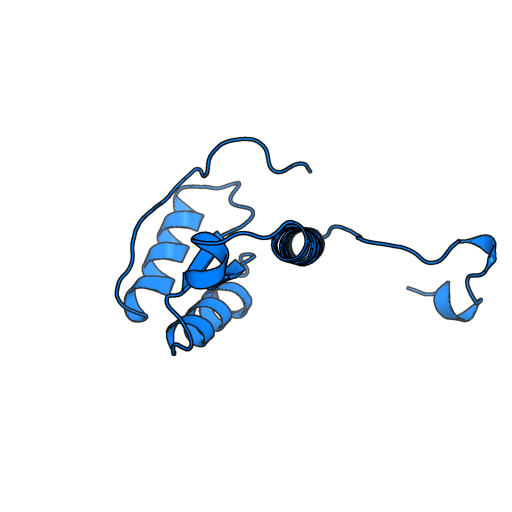M 815 N N . PRO A 1 108 ? 15.587 -22.563 -9.646 1.00 55.91 108 PRO A N 1
ATOM 816 C CA . PRO A 1 108 ? 14.497 -21.816 -9.017 1.00 55.91 108 PRO A CA 1
ATOM 817 C C . PRO A 1 108 ? 14.752 -21.468 -7.546 1.00 55.91 108 PRO A C 1
ATOM 819 O O . PRO A 1 108 ? 15.423 -22.256 -6.844 1.00 55.91 108 PRO A O 1
#